Protein AF-A0AAV4Y6D3-F1 (afdb_monomer_lite)

pLDDT: mean 78.75, std 15.84, range [35.78, 96.06]

Foldseek 3Di:
DDDDDQDDDPPPCSVVVQVVQCPDPPDHDDDDDPVLVVVLVVVVVLVVDPVSVVVCVVVVVDVVVCVVRPVHNVPVPPPD

InterPro domains:
  IPR026634 Protein-tyrosine sulfotransferase-like [PTHR12788] (1-65)
  IPR027417 P-loop containing nucleoside triphosphate hydrolase [G3DSA:3.40.50.300] (1-78)
  IPR027417 P-loop containing nucleoside triphosphate hydrolase [SSF52540] (2-52)

Radius of gyration: 15.27 Å; chains: 1; bounding box: 30×36×36 Å

Structure (mmCIF, N/CA/C/O backbone):
data_AF-A0AAV4Y6D3-F1
#
_entry.id   AF-A0AAV4Y6D3-F1
#
loop_
_atom_site.group_PDB
_atom_site.id
_atom_site.type_symbol
_atom_site.label_atom_id
_atom_site.label_alt_id
_atom_site.label_comp_id
_atom_site.label_asym_id
_atom_site.label_entity_id
_atom_site.label_seq_id
_atom_site.pdbx_PDB_ins_code
_atom_site.Cartn_x
_atom_site.Cartn_y
_atom_site.Cartn_z
_atom_site.occupancy
_atom_site.B_iso_or_equiv
_atom_site.auth_seq_id
_atom_site.auth_comp_id
_atom_site.auth_asym_id
_atom_site.auth_atom_id
_atom_site.pdbx_PDB_model_num
ATOM 1 N N . MET A 1 1 ? 1.910 -15.444 1.385 1.00 69.62 1 MET A N 1
ATOM 2 C CA . MET A 1 1 ? 2.274 -14.663 0.185 1.00 69.62 1 MET A CA 1
ATOM 3 C C . MET A 1 1 ? 2.929 -13.370 0.652 1.00 69.62 1 MET A C 1
ATOM 5 O O . MET A 1 1 ? 2.329 -12.728 1.510 1.00 69.62 1 MET A O 1
ATOM 9 N N . PRO A 1 2 ? 4.152 -13.033 0.212 1.00 86.12 2 PRO A N 1
ATOM 10 C CA . PRO A 1 2 ? 4.810 -11.788 0.610 1.00 86.12 2 PRO A CA 1
ATOM 11 C C . PRO A 1 2 ? 4.103 -10.579 -0.025 1.00 86.12 2 PRO A C 1
ATOM 13 O O . PRO A 1 2 ? 3.711 -10.635 -1.187 1.00 86.12 2 PRO A O 1
ATOM 16 N N . LEU A 1 3 ? 3.923 -9.503 0.744 1.00 86.31 3 LEU A N 1
ATOM 17 C CA . LEU A 1 3 ? 3.327 -8.243 0.291 1.00 86.31 3 LEU A CA 1
ATOM 18 C C . LEU A 1 3 ? 4.380 -7.134 0.332 1.00 86.31 3 LEU A C 1
ATOM 20 O O . LEU A 1 3 ? 5.103 -7.011 1.320 1.00 86.31 3 LEU A O 1
ATOM 24 N N . ILE A 1 4 ? 4.436 -6.318 -0.722 1.00 87.38 4 ILE A N 1
ATOM 25 C CA . ILE A 1 4 ? 5.318 -5.151 -0.814 1.00 87.38 4 ILE A CA 1
ATOM 26 C C . ILE A 1 4 ? 4.454 -3.897 -0.700 1.00 87.38 4 ILE A C 1
ATOM 28 O O . ILE A 1 4 ? 3.548 -3.687 -1.505 1.00 87.38 4 ILE A O 1
ATOM 32 N N . PHE A 1 5 ? 4.746 -3.052 0.287 1.00 88.12 5 PHE A N 1
ATOM 33 C CA . PHE A 1 5 ? 4.098 -1.753 0.447 1.00 88.12 5 PHE A CA 1
ATOM 34 C C . PHE A 1 5 ? 5.058 -0.642 0.032 1.00 88.12 5 PHE A C 1
ATOM 36 O O . PHE A 1 5 ? 6.142 -0.506 0.595 1.00 88.12 5 PHE A O 1
ATOM 43 N N . ILE A 1 6 ? 4.645 0.162 -0.947 1.00 88.50 6 ILE A N 1
ATOM 44 C CA . ILE A 1 6 ? 5.385 1.340 -1.405 1.00 88.50 6 ILE A CA 1
ATOM 45 C C . ILE A 1 6 ? 4.718 2.569 -0.789 1.00 88.50 6 ILE A C 1
ATOM 47 O O . ILE A 1 6 ? 3.538 2.822 -1.027 1.00 88.50 6 ILE A O 1
ATOM 51 N N . GLY A 1 7 ? 5.469 3.323 0.011 1.00 86.81 7 GLY A N 1
ATOM 52 C CA . GLY A 1 7 ? 4.997 4.526 0.695 1.00 86.81 7 GLY A CA 1
ATOM 53 C C . GLY A 1 7 ? 5.979 5.688 0.561 1.00 86.81 7 GLY A C 1
ATOM 54 O O . GLY A 1 7 ? 7.113 5.509 0.120 1.00 86.81 7 GLY A O 1
ATOM 55 N N . GLY A 1 8 ? 5.532 6.888 0.926 1.00 85.56 8 GLY A N 1
ATOM 56 C CA . GLY A 1 8 ? 6.330 8.112 0.885 1.00 85.56 8 GLY A CA 1
ATOM 57 C C . GLY A 1 8 ? 5.467 9.367 0.742 1.00 85.56 8 GLY A C 1
ATOM 58 O O . GLY A 1 8 ? 4.255 9.285 0.546 1.00 85.56 8 GLY A O 1
ATOM 59 N N . MET A 1 9 ? 6.104 10.535 0.834 1.00 84.88 9 MET A N 1
ATOM 60 C CA . MET A 1 9 ? 5.465 11.834 0.600 1.00 84.88 9 MET A CA 1
ATOM 61 C C . MET A 1 9 ? 5.061 11.969 -0.885 1.00 84.88 9 MET A C 1
ATOM 63 O O . MET A 1 9 ? 5.793 11.496 -1.760 1.00 84.88 9 MET A O 1
ATOM 67 N N . PRO A 1 10 ? 3.913 12.590 -1.222 1.00 83.56 10 PRO A N 1
ATOM 68 C CA . PRO A 1 10 ? 3.520 12.772 -2.618 1.00 83.56 10 PRO A CA 1
ATOM 69 C C . PRO A 1 10 ? 4.637 13.424 -3.442 1.00 83.56 10 PRO A C 1
ATOM 71 O O . PRO A 1 10 ? 5.237 14.393 -3.008 1.00 83.56 10 PRO A O 1
ATOM 74 N N . ARG A 1 11 ? 4.885 12.950 -4.669 1.00 88.31 11 ARG A N 1
ATOM 75 C CA . ARG A 1 11 ? 5.966 13.456 -5.550 1.00 88.31 11 ARG A CA 1
ATOM 76 C C . ARG A 1 11 ? 7.399 13.054 -5.150 1.00 88.31 11 ARG A C 1
ATOM 78 O O . ARG A 1 11 ? 8.324 13.502 -5.818 1.00 88.31 11 ARG A O 1
ATOM 85 N N . SER A 1 12 ? 7.608 12.154 -4.184 1.00 92.31 12 SER A N 1
ATOM 86 C CA . SER A 1 12 ? 8.946 11.621 -3.846 1.00 92.31 12 SER A CA 1
ATOM 87 C C . SER A 1 12 ? 9.464 10.508 -4.777 1.00 92.31 12 SER A C 1
ATOM 89 O O . SER A 1 12 ? 10.467 9.867 -4.478 1.00 92.31 12 SER A O 1
ATOM 91 N N . GLY A 1 13 ? 8.783 10.237 -5.895 1.00 93.00 13 GLY A N 1
ATOM 92 C CA . GLY A 1 13 ? 9.170 9.176 -6.833 1.00 93.00 13 GLY A CA 1
ATOM 93 C C . GLY A 1 13 ? 8.571 7.793 -6.541 1.00 93.00 13 GLY A C 1
ATOM 94 O O . GLY A 1 13 ? 8.983 6.816 -7.161 1.00 93.00 13 GLY A O 1
ATOM 95 N N . THR A 1 14 ? 7.560 7.686 -5.671 1.00 92.50 14 THR A N 1
ATOM 96 C CA . THR A 1 14 ? 6.846 6.418 -5.393 1.00 92.50 14 THR A CA 1
ATOM 97 C C . THR A 1 14 ? 6.256 5.771 -6.652 1.00 92.50 14 THR A C 1
ATOM 99 O O . THR A 1 14 ? 6.303 4.550 -6.803 1.00 92.50 14 THR A O 1
ATOM 102 N N . THR A 1 15 ? 5.769 6.575 -7.603 1.00 92.56 15 THR A N 1
ATOM 103 C CA . THR A 1 15 ? 5.285 6.086 -8.905 1.00 92.56 15 THR A CA 1
ATOM 104 C C . THR A 1 15 ? 6.396 5.456 -9.741 1.00 92.56 15 THR A C 1
ATOM 106 O O . THR A 1 15 ? 6.177 4.427 -10.371 1.00 92.56 15 THR A O 1
ATOM 109 N N . LEU A 1 16 ? 7.593 6.049 -9.748 1.00 94.81 16 LEU A N 1
ATOM 110 C CA . LEU A 1 16 ? 8.733 5.485 -10.469 1.00 94.81 16 LEU A CA 1
ATOM 111 C C . LEU A 1 16 ? 9.145 4.150 -9.840 1.00 94.81 16 LEU A C 1
ATOM 113 O O . LEU A 1 16 ? 9.323 3.168 -10.553 1.00 94.81 16 LEU A O 1
ATOM 117 N N . LEU A 1 17 ? 9.215 4.095 -8.507 1.00 95.06 17 LEU A N 1
ATOM 118 C CA . LEU A 1 17 ? 9.565 2.878 -7.779 1.00 95.06 17 LEU A CA 1
ATOM 119 C C . LEU A 1 17 ? 8.591 1.725 -8.068 1.00 95.06 17 LEU A C 1
ATOM 121 O O . LEU A 1 17 ? 9.044 0.615 -8.340 1.00 95.06 17 LEU A O 1
ATOM 125 N N . ARG A 1 18 ? 7.270 1.973 -8.073 1.00 94.31 18 ARG A N 1
ATOM 126 C CA . ARG A 1 18 ? 6.305 0.911 -8.414 1.00 94.31 18 ARG A CA 1
ATOM 127 C C . ARG A 1 18 ? 6.474 0.411 -9.846 1.00 94.31 18 ARG A C 1
ATOM 129 O O . ARG A 1 18 ? 6.363 -0.783 -10.066 1.00 94.31 18 ARG A O 1
ATOM 136 N N . VAL A 1 19 ? 6.760 1.301 -10.799 1.00 94.81 19 VAL A N 1
ATOM 137 C CA . VAL A 1 19 ? 6.938 0.932 -12.213 1.00 94.81 19 VAL A CA 1
ATOM 138 C C . VAL A 1 19 ? 8.196 0.084 -12.398 1.00 94.81 19 VAL A C 1
ATOM 140 O O . VAL A 1 19 ? 8.169 -0.886 -13.147 1.00 94.81 19 VAL A O 1
ATOM 143 N N . LEU A 1 20 ? 9.278 0.407 -11.684 1.00 96.06 20 LEU A N 1
ATOM 144 C CA . LEU A 1 20 ? 10.502 -0.395 -11.701 1.00 96.06 20 LEU A CA 1
ATOM 145 C C . LEU A 1 20 ? 10.272 -1.806 -11.149 1.00 96.06 20 LEU A C 1
ATOM 147 O O . LEU A 1 20 ? 10.786 -2.770 -11.708 1.00 96.06 20 LEU A O 1
ATOM 151 N N . LEU A 1 21 ? 9.488 -1.933 -10.077 1.00 94.81 21 LEU A N 1
ATOM 152 C CA . LEU A 1 21 ? 9.144 -3.234 -9.501 1.00 94.81 21 LEU A CA 1
ATOM 153 C C . LEU A 1 21 ? 8.208 -4.041 -10.410 1.00 94.81 21 LEU A C 1
ATOM 155 O O . LEU A 1 21 ? 8.411 -5.240 -10.563 1.00 94.81 21 LEU A O 1
ATOM 159 N N . ASP A 1 22 ? 7.243 -3.388 -11.059 1.00 94.50 22 ASP A N 1
ATOM 160 C CA . ASP A 1 22 ? 6.282 -4.018 -11.981 1.00 94.50 22 ASP A CA 1
ATOM 161 C C . ASP A 1 22 ? 6.942 -4.572 -13.262 1.00 94.50 22 ASP A C 1
ATOM 163 O O . ASP A 1 22 ? 6.338 -5.363 -13.983 1.00 94.50 22 ASP A O 1
ATOM 167 N N . ALA A 1 23 ? 8.188 -4.177 -13.554 1.00 94.19 23 ALA A N 1
ATOM 168 C CA . ALA A 1 23 ? 8.977 -4.731 -14.654 1.00 94.19 23 ALA A CA 1
ATOM 169 C C . ALA A 1 23 ? 9.522 -6.143 -14.360 1.00 94.19 23 ALA A C 1
ATOM 171 O O . ALA A 1 23 ? 9.932 -6.847 -15.285 1.00 94.19 23 ALA A O 1
ATOM 172 N N . HIS A 1 24 ? 9.549 -6.566 -13.093 1.00 95.62 24 HIS A N 1
ATOM 173 C CA . HIS A 1 24 ? 9.993 -7.903 -12.714 1.00 95.62 24 HIS A CA 1
ATOM 174 C C . HIS A 1 24 ? 8.882 -8.936 -12.993 1.00 95.62 24 HIS A C 1
ATOM 176 O O . HIS A 1 24 ? 7.750 -8.721 -12.564 1.00 95.62 24 HIS A O 1
ATOM 182 N N . PRO A 1 25 ? 9.171 -10.085 -13.640 1.00 95.94 25 PRO A N 1
ATOM 183 C CA . PRO A 1 25 ? 8.141 -11.046 -14.064 1.00 95.94 25 PRO A CA 1
ATOM 184 C C . PRO A 1 25 ? 7.276 -11.583 -12.912 1.00 95.94 25 PRO A C 1
ATOM 186 O O . PRO A 1 25 ? 6.090 -11.842 -13.102 1.00 95.94 25 PRO A O 1
ATOM 189 N N . ASP A 1 26 ? 7.850 -11.690 -11.713 1.00 95.12 26 ASP A N 1
ATOM 190 C CA . ASP A 1 26 ? 7.163 -12.223 -10.528 1.00 95.12 26 ASP A CA 1
ATOM 191 C C . ASP A 1 26 ? 6.489 -11.157 -9.643 1.00 95.12 26 ASP A C 1
ATOM 193 O O . ASP A 1 26 ? 5.926 -11.491 -8.598 1.00 95.12 26 ASP A O 1
ATOM 197 N N . ILE A 1 27 ? 6.559 -9.871 -10.007 1.00 93.38 27 ILE A N 1
ATOM 198 C CA . ILE A 1 27 ? 6.026 -8.774 -9.187 1.00 93.38 27 ILE A CA 1
ATOM 199 C C . ILE A 1 27 ? 4.955 -8.031 -9.977 1.00 93.38 27 ILE A C 1
ATOM 201 O O . ILE A 1 27 ? 5.159 -7.630 -11.118 1.00 93.38 27 ILE A O 1
ATOM 205 N N . ARG A 1 28 ? 3.793 -7.826 -9.349 1.00 93.19 28 ARG A N 1
ATOM 206 C CA . ARG A 1 28 ? 2.721 -6.989 -9.894 1.00 93.19 28 ARG A CA 1
ATOM 207 C C . ARG A 1 28 ? 2.306 -5.948 -8.871 1.00 93.19 28 ARG A C 1
ATOM 209 O O . ARG A 1 28 ? 1.724 -6.288 -7.842 1.00 93.19 28 ARG A O 1
ATOM 216 N N . CYS A 1 29 ? 2.606 -4.688 -9.157 1.00 91.50 29 CYS A N 1
ATOM 217 C CA . CYS A 1 29 ? 2.238 -3.554 -8.314 1.00 91.50 29 CYS A CA 1
ATOM 218 C C . CYS A 1 29 ? 0.903 -2.933 -8.743 1.00 91.50 29 CYS A C 1
ATOM 220 O O . CYS A 1 29 ? 0.100 -2.576 -7.884 1.00 91.50 29 CYS A O 1
ATOM 222 N N . GLY A 1 30 ? 0.652 -2.809 -10.053 1.00 89.19 30 GLY A N 1
ATOM 223 C CA . GLY A 1 30 ? -0.538 -2.120 -10.567 1.00 89.19 30 GLY A CA 1
ATOM 224 C C . GLY A 1 30 ? -0.561 -0.616 -10.255 1.00 89.19 30 GLY A C 1
ATOM 225 O O . GLY A 1 30 ? 0.442 -0.034 -9.838 1.00 89.19 30 GLY A O 1
ATOM 226 N N . GLU A 1 31 ? -1.694 0.042 -10.519 1.00 86.94 31 GLU A N 1
ATOM 227 C CA . GLU A 1 31 ? -1.892 1.483 -10.293 1.00 86.94 31 GLU A CA 1
ATOM 228 C C . GLU A 1 31 ? -2.069 1.859 -8.814 1.00 86.94 31 GLU A C 1
ATOM 230 O O . GLU A 1 31 ? -2.381 1.029 -7.964 1.00 86.94 31 GLU A O 1
ATOM 235 N N . GLU A 1 32 ? -1.902 3.149 -8.503 1.00 81.88 32 GLU A N 1
ATOM 236 C CA . GLU A 1 32 ? -2.167 3.665 -7.161 1.00 81.88 32 GLU A CA 1
ATOM 237 C C . GLU A 1 32 ? -3.656 3.515 -6.805 1.00 81.88 32 GLU A C 1
ATOM 239 O O . GLU A 1 32 ? -4.544 4.118 -7.415 1.00 81.88 32 GLU A O 1
ATOM 244 N N . THR A 1 33 ? -3.946 2.718 -5.779 1.00 81.12 33 THR A N 1
ATOM 245 C CA . THR A 1 33 ? -5.318 2.475 -5.334 1.00 81.12 33 THR A CA 1
ATOM 246 C C . THR A 1 33 ? -5.833 3.653 -4.510 1.00 81.12 33 THR A C 1
ATOM 248 O O . THR A 1 33 ? -5.382 3.875 -3.389 1.00 81.12 33 THR A O 1
ATOM 251 N N . ARG A 1 34 ? -6.851 4.368 -4.997 1.00 80.62 34 ARG A N 1
ATOM 252 C CA . ARG A 1 34 ? -7.475 5.482 -4.247 1.00 80.62 34 ARG A CA 1
ATOM 253 C C . ARG A 1 34 ? -8.302 5.033 -3.037 1.00 80.62 34 ARG A C 1
ATOM 255 O O . ARG A 1 34 ? -8.591 5.828 -2.147 1.00 80.62 34 ARG A O 1
ATOM 262 N N . VAL A 1 35 ? -8.713 3.766 -3.011 1.00 81.62 35 VAL A N 1
ATOM 263 C CA . VAL A 1 35 ? -9.581 3.216 -1.961 1.00 81.62 35 VAL A CA 1
ATOM 264 C C . VAL A 1 35 ? -8.817 2.902 -0.675 1.00 81.62 35 VAL A C 1
ATOM 266 O O . VAL A 1 35 ? -9.346 3.148 0.406 1.00 81.62 35 VAL A O 1
ATOM 269 N N . ILE A 1 36 ? -7.570 2.424 -0.773 1.00 81.94 36 ILE A N 1
ATOM 270 C CA . ILE A 1 36 ? -6.787 2.010 0.398 1.00 81.94 36 ILE A CA 1
ATOM 271 C C . ILE A 1 36 ? -6.519 3.212 1.320 1.00 81.94 36 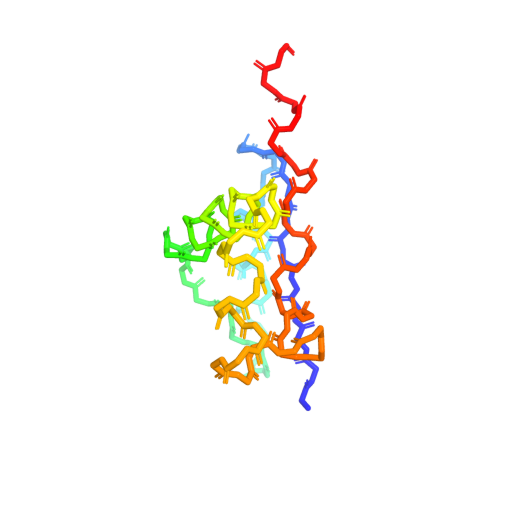ILE A C 1
ATOM 273 O O . ILE A 1 36 ? -6.981 3.160 2.458 1.00 81.94 36 ILE A O 1
ATOM 277 N N . PRO A 1 37 ? -5.930 4.341 0.865 1.00 77.44 37 PRO A N 1
ATOM 278 C CA . PRO A 1 37 ? -5.745 5.531 1.705 1.00 77.44 37 PRO A CA 1
ATOM 279 C C . PRO A 1 37 ? -7.045 6.040 2.345 1.00 77.44 37 PRO A C 1
ATOM 281 O O . PRO A 1 37 ? -7.059 6.457 3.501 1.00 77.44 37 PRO A O 1
ATOM 284 N N . ARG A 1 38 ? -8.175 5.948 1.633 1.00 80.69 38 ARG A N 1
ATOM 285 C CA . ARG A 1 38 ? -9.478 6.381 2.154 1.00 80.69 38 ARG A CA 1
ATOM 286 C C . ARG A 1 38 ? -9.994 5.481 3.278 1.00 80.69 38 ARG A C 1
ATOM 288 O O . ARG A 1 38 ? -10.457 5.987 4.300 1.00 80.69 38 ARG A O 1
ATOM 295 N N . LEU A 1 39 ? -9.917 4.161 3.107 1.00 81.12 39 LEU A N 1
ATOM 296 C CA . LEU A 1 39 ? -10.310 3.193 4.140 1.00 81.12 39 LEU A CA 1
ATOM 297 C C . LEU A 1 39 ? -9.465 3.347 5.410 1.00 81.12 39 LEU A C 1
ATOM 299 O O . LEU A 1 39 ? -9.958 3.153 6.519 1.00 81.12 39 LEU A O 1
ATOM 303 N N . LEU A 1 40 ? -8.209 3.750 5.252 1.00 79.75 40 LEU A N 1
ATOM 304 C CA . LEU A 1 40 ? -7.294 4.018 6.355 1.00 79.75 40 LEU A CA 1
ATOM 305 C C . LEU A 1 40 ? -7.677 5.241 7.175 1.00 79.75 40 LEU A C 1
ATOM 307 O O . LEU A 1 40 ? -7.687 5.167 8.406 1.00 79.75 40 LEU A O 1
ATOM 311 N N . GLY A 1 41 ? -8.067 6.324 6.503 1.00 79.69 41 GLY A N 1
ATOM 312 C CA . GLY A 1 41 ? -8.634 7.493 7.168 1.00 79.69 41 GLY A CA 1
ATOM 313 C C . GLY A 1 41 ? -9.888 7.135 7.974 1.00 79.69 41 GLY A C 1
ATOM 314 O O . GLY A 1 41 ? -9.998 7.508 9.143 1.00 79.69 41 GLY A O 1
ATOM 315 N N . LEU A 1 42 ? -10.797 6.339 7.394 1.00 81.94 42 LEU A N 1
ATOM 316 C CA . LEU A 1 42 ? -12.004 5.859 8.084 1.00 81.94 42 LEU A CA 1
ATOM 317 C C . LEU A 1 42 ? -11.669 4.987 9.299 1.00 81.94 42 LEU A C 1
ATOM 319 O O . LEU A 1 42 ? -12.204 5.210 10.384 1.00 81.94 42 LEU A O 1
ATOM 323 N N . LYS A 1 43 ? -10.721 4.054 9.159 1.00 78.19 43 LYS A N 1
ATOM 324 C CA . LYS A 1 43 ? -10.237 3.225 10.272 1.00 78.19 43 LYS A CA 1
ATOM 325 C C . LYS A 1 43 ? -9.710 4.083 11.423 1.00 78.19 43 LYS A C 1
ATOM 327 O O . LYS A 1 43 ? -10.061 3.835 12.574 1.00 78.19 43 LYS A O 1
ATOM 332 N N . SER A 1 44 ? -8.880 5.085 11.126 1.00 78.94 44 SER A N 1
ATOM 333 C CA . SER A 1 44 ? -8.335 6.000 12.138 1.00 78.94 44 SER A CA 1
ATOM 334 C C . SER A 1 44 ? -9.449 6.725 12.906 1.00 78.94 44 SER A C 1
ATOM 336 O O . SER A 1 44 ? -9.362 6.886 14.122 1.00 78.94 44 SER A O 1
ATOM 338 N N . GLN A 1 45 ? -10.536 7.099 12.224 1.00 83.50 45 GLN A N 1
ATOM 339 C CA . GLN A 1 45 ? -11.709 7.710 12.856 1.00 83.50 45 GLN A CA 1
ATOM 340 C C . GLN A 1 45 ? -12.488 6.716 13.729 1.00 83.50 45 GLN A C 1
ATOM 342 O O . GLN A 1 45 ? -12.808 7.035 14.875 1.00 83.50 45 GLN A O 1
ATOM 347 N N . TRP A 1 46 ? -12.748 5.499 13.244 1.00 81.88 46 TRP A N 1
ATOM 348 C CA . TRP A 1 46 ? -13.480 4.483 14.008 1.00 81.88 46 TRP A CA 1
ATOM 349 C C . TRP A 1 46 ? -12.740 4.033 15.266 1.00 81.88 46 TRP A C 1
ATOM 351 O O . TRP A 1 46 ? -13.367 3.810 16.298 1.00 81.88 46 TRP A O 1
ATOM 361 N N . LEU A 1 47 ? -11.407 3.960 15.216 1.00 79.25 47 LEU A N 1
ATOM 362 C CA . LEU A 1 47 ? -10.590 3.622 16.383 1.00 79.25 47 LEU A CA 1
ATOM 363 C C . LEU A 1 47 ? -10.637 4.696 17.481 1.00 79.25 47 LEU A C 1
ATOM 365 O O . LEU A 1 47 ? -10.472 4.361 18.652 1.00 79.25 47 LEU A O 1
ATOM 369 N N . LYS A 1 48 ? -10.897 5.963 17.131 1.00 84.00 48 LYS A N 1
ATOM 370 C CA . LYS A 1 48 ? -11.075 7.056 18.104 1.00 84.00 48 LYS A CA 1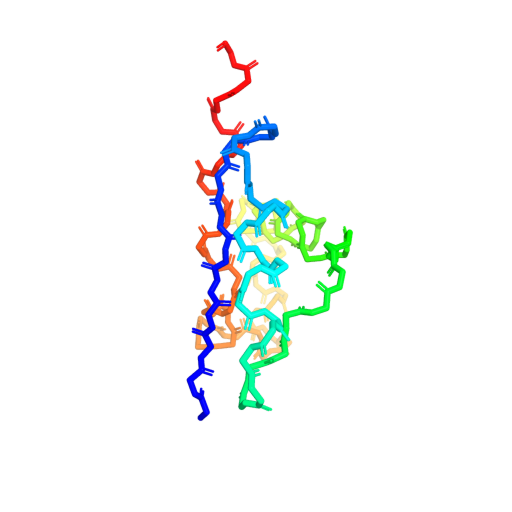
ATOM 371 C C . LYS A 1 48 ? -12.447 7.027 18.786 1.00 84.00 48 LYS A C 1
ATOM 373 O O . LYS A 1 48 ? -12.596 7.613 19.854 1.00 84.00 48 LYS A O 1
ATOM 378 N N . SER A 1 49 ? -13.442 6.359 18.193 1.00 87.75 49 SER A N 1
ATOM 379 C CA . SER A 1 49 ? -14.799 6.255 18.737 1.00 87.75 49 SER A CA 1
ATOM 380 C C . SER A 1 49 ? -14.991 4.947 19.522 1.00 87.75 49 SER A C 1
ATOM 382 O O . SER A 1 49 ? -14.911 3.862 18.942 1.00 87.75 49 SER A O 1
ATOM 384 N N . PRO A 1 50 ? -15.321 5.000 20.827 1.00 85.25 50 PRO A N 1
ATOM 385 C CA . PRO A 1 50 ? -15.551 3.799 21.637 1.00 85.25 50 PRO A CA 1
ATOM 386 C C . PRO A 1 50 ? -16.743 2.944 21.178 1.00 85.25 50 PRO A C 1
ATOM 388 O O . PRO A 1 50 ? -16.793 1.747 21.471 1.00 85.25 50 PRO A O 1
ATOM 391 N N . LEU A 1 51 ? -17.723 3.555 20.502 1.00 88.69 51 LEU A N 1
ATOM 392 C CA . LEU A 1 51 ? -18.886 2.862 19.942 1.00 88.69 51 LEU A CA 1
ATOM 393 C C . LEU A 1 51 ? -18.496 2.095 18.674 1.00 88.69 51 LEU A C 1
ATOM 395 O O . LEU A 1 51 ? -18.745 0.897 18.570 1.00 88.69 51 LEU A O 1
ATOM 399 N N . GLU A 1 52 ? -17.837 2.776 17.737 1.00 84.81 52 GLU A N 1
ATOM 400 C CA . GLU A 1 52 ? -17.447 2.180 16.455 1.00 84.81 52 GLU A CA 1
ATOM 401 C C . GLU A 1 52 ? -16.367 1.114 16.641 1.00 84.81 52 GLU A C 1
ATOM 403 O O . GLU A 1 52 ? -16.431 0.051 16.031 1.00 84.81 52 GLU A O 1
ATOM 408 N N . SER A 1 53 ? -15.431 1.324 17.568 1.00 83.38 53 SER A N 1
ATOM 409 C CA . SER A 1 53 ? -14.438 0.312 17.936 1.00 83.38 53 SER A CA 1
ATOM 410 C C . SER A 1 53 ? -15.081 -0.977 18.473 1.00 83.38 53 SER A C 1
ATOM 412 O O . SER A 1 53 ? -14.608 -2.074 18.171 1.00 83.38 53 SER A O 1
ATOM 414 N N . ARG A 1 54 ? -16.194 -0.876 19.218 1.00 87.81 54 ARG A N 1
ATOM 415 C CA . ARG A 1 54 ? -16.967 -2.052 19.654 1.00 87.81 54 ARG A CA 1
ATOM 416 C C . ARG A 1 54 ? -17.653 -2.751 18.483 1.00 87.81 54 ARG A C 1
ATOM 418 O O . ARG A 1 54 ? -17.465 -3.953 18.329 1.00 87.81 54 ARG A O 1
ATOM 425 N N . ARG A 1 55 ? -18.334 -2.001 17.613 1.00 87.06 55 ARG A N 1
ATOM 426 C CA . ARG A 1 55 ? -18.985 -2.545 16.406 1.00 87.06 55 ARG A CA 1
ATOM 427 C C . ARG A 1 55 ? -18.006 -3.275 15.491 1.00 87.06 55 ARG A C 1
ATOM 429 O O . ARG A 1 55 ? -18.321 -4.348 14.992 1.00 87.06 55 ARG A O 1
ATOM 436 N N . LEU A 1 56 ? -16.803 -2.729 15.302 1.00 83.75 56 LEU A N 1
ATOM 437 C CA . LEU A 1 56 ? -15.755 -3.372 14.506 1.00 83.75 56 LEU A CA 1
ATOM 438 C C . LEU A 1 56 ? -15.329 -4.719 15.104 1.00 83.75 56 LEU A C 1
ATOM 440 O O . LEU A 1 56 ? -15.175 -5.693 14.369 1.00 83.75 56 LEU A O 1
ATOM 444 N N . LYS A 1 57 ? -15.178 -4.794 16.431 1.00 84.25 57 LYS A N 1
ATOM 445 C CA . LYS A 1 57 ? -14.852 -6.051 17.121 1.00 84.25 57 LYS A CA 1
ATOM 446 C C . LYS A 1 57 ? -15.983 -7.072 17.010 1.00 84.25 57 LYS A C 1
ATOM 448 O O . LYS A 1 57 ? -15.709 -8.232 16.727 1.00 84.25 57 LYS A O 1
ATOM 453 N N . GLU A 1 58 ? -17.229 -6.642 17.196 1.00 88.25 58 GLU A N 1
ATOM 454 C CA . GLU A 1 58 ? -18.422 -7.491 17.059 1.00 88.25 58 GLU A CA 1
ATOM 455 C C . GLU A 1 58 ? -18.597 -8.011 15.625 1.00 88.25 58 GLU A C 1
ATOM 457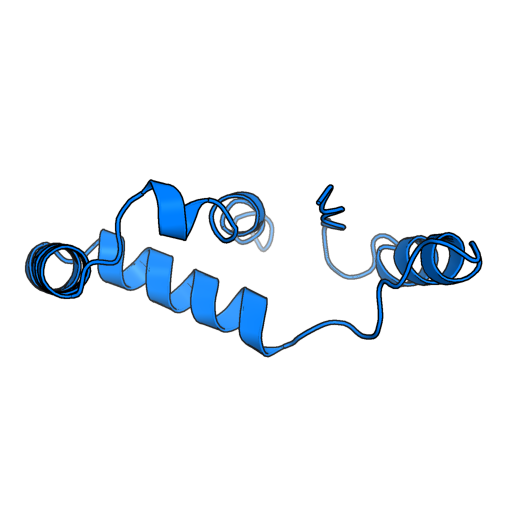 O O . GLU A 1 58 ? -18.982 -9.158 15.426 1.00 88.25 58 GLU A O 1
ATOM 462 N N . ALA A 1 59 ? -18.224 -7.208 14.625 1.00 85.31 59 ALA A N 1
ATOM 463 C CA . ALA A 1 59 ? -18.196 -7.602 13.218 1.00 85.31 59 ALA A CA 1
ATOM 464 C C . ALA A 1 59 ? -17.020 -8.536 12.852 1.00 85.31 59 ALA A C 1
ATOM 466 O O . ALA A 1 59 ? -16.845 -8.868 11.681 1.00 85.31 59 ALA A O 1
ATOM 467 N N . GLY A 1 60 ? -16.185 -8.941 13.818 1.00 80.94 60 GLY A N 1
ATOM 468 C CA . GLY A 1 60 ? -15.036 -9.819 13.579 1.00 80.94 60 GLY A CA 1
ATOM 469 C C . GLY A 1 60 ? -13.829 -9.126 12.939 1.00 80.94 60 GLY A C 1
ATOM 470 O O . GLY A 1 60 ? -12.896 -9.800 12.501 1.00 80.94 60 GLY A O 1
ATOM 471 N N . ILE A 1 61 ? -13.796 -7.789 12.898 1.00 79.62 61 ILE A N 1
ATOM 472 C CA . ILE A 1 61 ? -12.641 -7.021 12.414 1.00 79.62 61 ILE A CA 1
ATOM 473 C C . ILE A 1 61 ? -11.610 -6.935 13.544 1.00 79.62 61 ILE A C 1
ATOM 475 O O . ILE A 1 61 ? -11.538 -5.964 14.301 1.00 79.62 61 ILE A O 1
ATOM 479 N N . THR A 1 62 ? -10.822 -8.002 13.682 1.00 74.88 62 THR A N 1
ATOM 480 C CA . THR A 1 62 ? -9.783 -8.129 14.710 1.00 74.88 62 THR A CA 1
ATOM 481 C C . THR A 1 62 ? -8.468 -7.453 14.293 1.00 74.88 62 THR A C 1
ATOM 483 O O . THR A 1 62 ? -8.237 -7.198 13.104 1.00 74.88 62 THR A O 1
ATOM 486 N N . PRO A 1 63 ? -7.546 -7.203 15.244 1.00 69.19 63 PRO A N 1
ATOM 487 C CA . PRO A 1 63 ? -6.226 -6.650 14.941 1.00 69.19 63 PRO A CA 1
ATOM 488 C C . PRO A 1 63 ? -5.435 -7.450 13.898 1.00 69.19 63 PRO A C 1
ATOM 490 O O . PRO A 1 63 ? -4.684 -6.854 13.131 1.00 69.19 63 PRO A O 1
ATOM 493 N N . GLN A 1 64 ? -5.632 -8.774 13.809 1.00 64.19 64 GLN A N 1
ATOM 494 C CA . GLN A 1 64 ? -4.970 -9.604 12.794 1.00 64.19 64 GLN A CA 1
ATOM 495 C C . GLN A 1 64 ? -5.449 -9.276 11.373 1.00 64.19 64 GLN A C 1
ATOM 497 O O . GLN A 1 64 ? -4.640 -9.212 10.450 1.00 64.19 64 GLN A O 1
ATOM 502 N N . VAL A 1 65 ? -6.743 -8.993 11.202 1.00 64.38 65 VAL A N 1
ATOM 503 C CA . VAL A 1 65 ? -7.316 -8.537 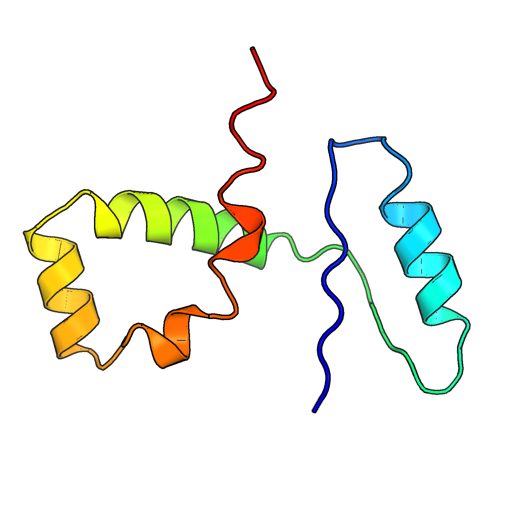9.923 1.00 64.38 65 VAL A CA 1
ATOM 504 C C . VAL A 1 65 ? -6.876 -7.095 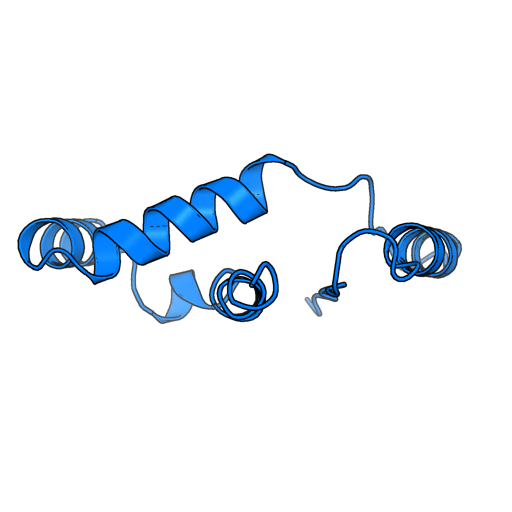9.612 1.00 64.38 65 VAL A C 1
ATOM 506 O O . VAL A 1 65 ? -6.717 -6.716 8.454 1.00 64.38 65 VAL A O 1
ATOM 509 N N . GLN A 1 66 ? -6.595 -6.286 10.640 1.00 62.78 66 GLN A N 1
ATOM 510 C CA . GLN A 1 66 ? -6.177 -4.883 10.500 1.00 62.78 66 GLN A CA 1
ATOM 511 C C . GLN A 1 66 ? -4.716 -4.667 10.067 1.00 62.78 66 GLN A C 1
ATOM 513 O O . GLN A 1 66 ? -4.365 -3.519 9.755 1.00 62.78 66 GLN A O 1
AT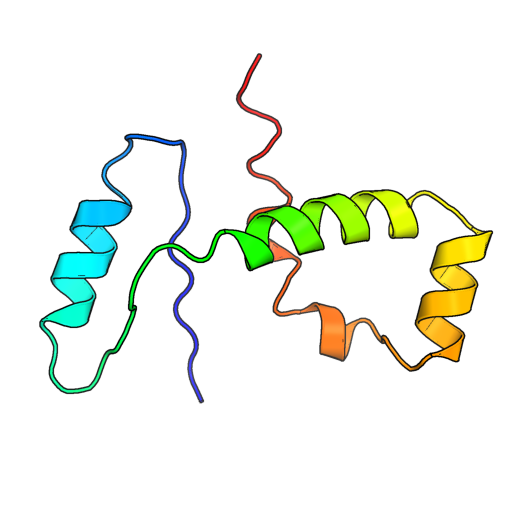OM 518 N N . ILE A 1 67 ? -3.877 -5.711 10.040 1.00 56.97 67 ILE A N 1
ATOM 519 C CA . ILE A 1 67 ? -2.430 -5.620 9.754 1.00 56.97 67 ILE A CA 1
ATOM 520 C C . ILE A 1 67 ? -2.138 -5.056 8.357 1.00 56.97 67 ILE A C 1
ATOM 522 O O . ILE A 1 67 ? -1.199 -4.277 8.211 1.00 56.97 67 ILE A O 1
ATOM 526 N N . CYS A 1 68 ? -2.982 -5.325 7.355 1.00 56.03 68 CYS A N 1
ATOM 527 C CA . CYS A 1 68 ? -2.778 -4.786 6.000 1.00 56.03 68 CYS A CA 1
ATOM 528 C C . CYS A 1 68 ? -2.931 -3.257 5.919 1.00 56.03 68 CYS A C 1
ATOM 530 O O . CYS A 1 68 ? -2.559 -2.645 4.924 1.00 56.03 68 CYS A O 1
ATOM 532 N N . LEU A 1 69 ? -3.492 -2.637 6.959 1.00 54.25 69 LEU A N 1
ATOM 533 C CA . LEU A 1 69 ? -3.902 -1.242 6.950 1.00 54.25 69 LEU A CA 1
ATOM 534 C C . LEU A 1 69 ? -3.065 -0.355 7.895 1.00 54.25 69 LEU A C 1
ATOM 536 O O . LEU A 1 69 ? -3.089 0.860 7.788 1.00 54.25 69 LEU A O 1
ATOM 540 N N . GLN A 1 70 ? -2.310 -0.886 8.856 1.00 54.06 70 GLN A N 1
ATOM 541 C CA . GLN A 1 70 ? -1.672 -0.006 9.854 1.00 54.06 70 GLN A CA 1
ATOM 542 C C . GLN A 1 70 ? -0.521 0.855 9.282 1.00 54.06 70 GLN A C 1
ATOM 544 O O . GLN A 1 70 ? -0.364 1.996 9.702 1.00 54.06 70 GLN A O 1
ATOM 549 N N . TYR A 1 71 ? 0.228 0.361 8.289 1.00 52.22 71 TYR A N 1
ATOM 550 C CA . TYR A 1 71 ? 1.486 0.978 7.826 1.00 52.22 71 TYR A CA 1
ATOM 551 C C . TYR A 1 71 ? 1.364 2.349 7.137 1.00 52.22 71 TYR A C 1
ATOM 553 O O . TYR A 1 71 ? 2.346 3.076 7.029 1.00 52.22 71 TYR A O 1
ATOM 561 N N . PHE A 1 72 ? 0.179 2.731 6.668 1.00 51.44 72 PHE A N 1
ATOM 562 C CA . PHE A 1 72 ? -0.010 3.966 5.898 1.00 51.44 72 PHE A CA 1
ATOM 563 C C . PHE A 1 72 ? -0.521 5.150 6.734 1.00 51.44 72 PHE A C 1
ATOM 565 O O . PHE A 1 72 ? -0.376 6.294 6.306 1.00 51.44 72 PHE A O 1
ATOM 572 N N . ALA A 1 73 ? -1.103 4.902 7.914 1.00 51.16 73 ALA A N 1
ATOM 573 C CA . ALA A 1 73 ? -1.770 5.938 8.713 1.00 51.16 73 ALA A CA 1
ATOM 574 C C . ALA A 1 73 ? -0.806 6.985 9.313 1.00 51.16 73 ALA A C 1
ATOM 576 O O . ALA A 1 73 ? -1.243 8.076 9.674 1.00 51.16 73 ALA A O 1
ATOM 577 N N . ASP A 1 74 ? 0.498 6.697 9.367 1.00 51.31 74 ASP A N 1
ATOM 578 C CA . ASP A 1 74 ? 1.501 7.607 9.936 1.00 51.31 74 ASP A CA 1
ATOM 579 C C . ASP A 1 74 ? 2.045 8.653 8.939 1.00 51.31 74 ASP A C 1
ATOM 581 O O . ASP A 1 74 ? 2.754 9.573 9.345 1.00 51.31 74 ASP A O 1
ATOM 585 N N . ASN A 1 75 ? 1.667 8.597 7.652 1.00 46.66 75 ASN A N 1
ATOM 586 C CA . ASN A 1 75 ? 2.138 9.552 6.632 1.00 46.66 75 ASN A CA 1
ATOM 587 C C . ASN A 1 75 ? 1.262 10.814 6.474 1.00 46.66 75 ASN A C 1
ATOM 589 O O . ASN A 1 75 ? 1.645 11.733 5.752 1.00 46.66 75 ASN A O 1
ATOM 593 N N . GLU A 1 76 ? 0.115 10.922 7.158 1.00 45.69 76 GLU A N 1
ATOM 594 C CA . GLU A 1 76 ? -0.734 12.128 7.082 1.00 45.69 76 GLU A CA 1
ATOM 595 C C . GLU A 1 76 ? -0.239 13.300 7.955 1.00 45.69 76 GLU A C 1
ATOM 597 O O . GLU A 1 76 ? -0.780 14.400 7.865 1.00 45.69 76 GLU A O 1
ATOM 602 N N . LYS A 1 77 ? 0.808 13.117 8.775 1.00 42.28 77 LYS A N 1
ATOM 603 C CA . LYS A 1 77 ? 1.330 14.172 9.667 1.00 42.28 77 LYS A CA 1
ATOM 604 C C . LYS A 1 77 ? 2.332 15.146 9.025 1.00 42.28 77 LYS A C 1
ATOM 606 O O . LYS A 1 77 ? 2.738 16.088 9.692 1.00 42.28 77 LYS A O 1
ATOM 611 N N . ILE A 1 78 ? 2.701 14.977 7.752 1.00 41.62 78 ILE A N 1
ATOM 612 C CA . ILE A 1 78 ? 3.689 15.830 7.052 1.00 41.62 78 ILE A CA 1
ATOM 613 C C . ILE A 1 78 ? 2.997 16.673 5.963 1.00 41.62 78 ILE A C 1
ATOM 615 O O . ILE A 1 78 ? 3.371 16.668 4.792 1.00 41.62 78 ILE A O 1
ATOM 619 N N . ARG A 1 79 ? 1.910 17.354 6.342 1.00 39.50 79 ARG A N 1
ATOM 620 C CA . ARG A 1 79 ? 1.298 18.455 5.567 1.00 39.50 79 ARG A CA 1
ATOM 621 C C . ARG A 1 79 ? 1.207 19.750 6.389 1.00 39.50 79 ARG A C 1
ATOM 623 O O . ARG A 1 79 ? 0.401 20.612 6.052 1.00 39.50 79 ARG A O 1
ATOM 630 N N . ALA A 1 80 ? 1.996 19.851 7.461 1.00 35.78 80 ALA A N 1
ATOM 631 C CA . ALA A 1 80 ? 2.242 21.094 8.187 1.00 35.78 80 ALA A CA 1
ATOM 632 C C . ALA A 1 80 ? 3.542 21.724 7.683 1.00 35.78 80 ALA A C 1
ATOM 634 O O . ALA A 1 80 ? 4.496 20.944 7.450 1.00 35.78 80 ALA A O 1
#

Organism: Caerostris extrusa (NCBI:txid172846)

Sequence (80 aa):
MPLIFIGGMPRSGTTLLRVLLDAHPDIRCGEETRVIPRLLGLKSQWLKSPLESRRLKEAGITPQVQICLQYFADNEKIRA

Secondary structure (DSSP, 8-state):
--------STTSSHHHHHHHHHTSTT----S--SHHHHHHHHHHHHHH-HHHHHHHHHTT--TTTTHHHHTTGGGGG---